Protein AF-A0A017SJS2-F1 (afdb_monomer)

Organism: Aspergillus ruber (strain CBS 135680) (NCBI:txid1388766)

Radius of gyration: 22.04 Å; Cα contacts (8 Å, |Δi|>4): 57; chains: 1; bounding box: 74×30×48 Å

Mean predicted aligned error: 11.49 Å

Sequence (110 aa):
MLTLVINPVYPEFEDRPLPLRLYDELDRKENLWLNPRLKALVKGDLTHSQAAIKFDTMLTEDTNRKYDKLIKRADPRNLTPEEGQGANMYIIMPHPRIHIGPIFSSFARL

Foldseek 3Di:
DDPPPPDPPDPPPPPDPDPQPLDDPPDDPVLVVVSVLVVCPVVVVADPVRSVVVLVVVLVVVLVVLVVVLVPDPHSVDDDPVCVVPHDNCVRHSDSVVCVVSNVVSVVSD

Solvent-accessible surface area (backbone atoms only — not comparable to full-atom values): 7006 Å² total; per-residue (Å²): 138,84,82,79,79,77,75,80,82,69,77,81,73,69,94,63,78,77,82,73,56,66,75,56,97,82,61,49,82,90,52,58,76,50,40,64,53,54,53,29,42,77,70,60,80,34,51,73,70,58,49,50,52,54,51,53,51,50,46,49,50,54,27,50,56,26,40,63,57,41,73,71,41,97,56,71,91,56,76,53,81,80,40,64,77,81,54,56,70,75,76,55,46,59,49,66,70,73,50,51,59,57,53,55,56,56,59,74,38,104

Structure (mmCIF, N/CA/C/O backbone):
data_AF-A0A017SJS2-F1
#
_entry.id   AF-A0A017SJS2-F1
#
loop_
_atom_site.group_PDB
_atom_site.id
_atom_site.type_symbol
_atom_site.label_atom_id
_atom_site.label_alt_id
_atom_site.label_comp_id
_atom_site.label_asym_id
_atom_site.label_entity_id
_atom_site.label_seq_id
_atom_site.pdbx_PDB_ins_code
_atom_site.Cartn_x
_atom_site.Cartn_y
_atom_site.Cartn_z
_atom_site.occupancy
_atom_site.B_iso_or_equiv
_atom_site.auth_seq_id
_atom_site.auth_comp_id
_atom_site.auth_asym_id
_atom_site.auth_atom_id
_atom_site.pdbx_PDB_model_num
ATOM 1 N N . MET A 1 1 ? -56.484 -17.493 20.427 1.00 38.22 1 MET A N 1
ATOM 2 C CA . MET A 1 1 ? -55.172 -18.094 20.743 1.00 38.22 1 MET A CA 1
ATOM 3 C C . MET A 1 1 ? -54.100 -17.107 20.311 1.00 38.22 1 MET A C 1
ATOM 5 O O . MET A 1 1 ? -54.082 -16.756 19.141 1.00 38.22 1 MET A O 1
ATOM 9 N N . LEU A 1 2 ? -53.291 -16.600 21.242 1.00 40.41 2 LEU A N 1
ATOM 10 C CA . LEU A 1 2 ? -52.164 -15.704 20.963 1.00 40.41 2 LEU A CA 1
ATOM 11 C C . LEU A 1 2 ? -50.894 -16.554 20.961 1.00 40.41 2 LEU A C 1
ATOM 13 O O . LEU A 1 2 ? -50.495 -17.075 21.999 1.00 40.41 2 LEU A O 1
ATOM 17 N N . THR A 1 3 ? -50.298 -16.745 19.789 1.00 45.72 3 THR A N 1
ATOM 18 C CA . THR A 1 3 ? -48.977 -17.359 19.647 1.00 45.72 3 THR A CA 1
ATOM 19 C C . THR A 1 3 ? -47.940 -16.438 20.281 1.00 45.72 3 THR A C 1
ATOM 21 O O . THR A 1 3 ? -47.658 -15.362 19.758 1.00 45.72 3 THR A O 1
ATOM 24 N N . LEU A 1 4 ? -47.399 -16.857 21.427 1.00 46.62 4 LEU A N 1
ATOM 25 C CA . LEU A 1 4 ? -46.208 -16.276 22.039 1.00 46.62 4 LEU A CA 1
ATOM 26 C C . LEU A 1 4 ? -45.053 -16.384 21.038 1.00 46.62 4 LEU A C 1
ATOM 28 O O . LEU A 1 4 ? -44.532 -17.470 20.791 1.00 46.62 4 LEU A O 1
ATOM 32 N N . VAL A 1 5 ? -44.680 -15.254 20.441 1.00 52.97 5 VAL A N 1
ATOM 33 C CA . VAL A 1 5 ? -43.433 -15.118 19.689 1.00 52.97 5 VAL A CA 1
ATOM 34 C C . VAL A 1 5 ? -42.307 -15.197 20.714 1.00 52.97 5 VAL A C 1
ATOM 36 O O . VAL A 1 5 ? -42.034 -14.238 21.432 1.00 52.97 5 VAL A O 1
ATOM 39 N N . ILE A 1 6 ? -41.707 -16.378 20.841 1.00 54.78 6 ILE A N 1
ATOM 40 C CA . ILE A 1 6 ? -40.501 -16.580 21.640 1.00 54.78 6 ILE A CA 1
ATOM 41 C C . ILE A 1 6 ? -39.383 -15.854 20.895 1.00 54.78 6 ILE A C 1
ATOM 43 O O . ILE A 1 6 ? -38.907 -16.329 19.865 1.00 54.78 6 ILE A O 1
ATOM 47 N N . ASN A 1 7 ? -39.007 -14.672 21.382 1.00 46.28 7 ASN A N 1
ATOM 48 C CA . ASN A 1 7 ? -37.806 -13.991 20.915 1.0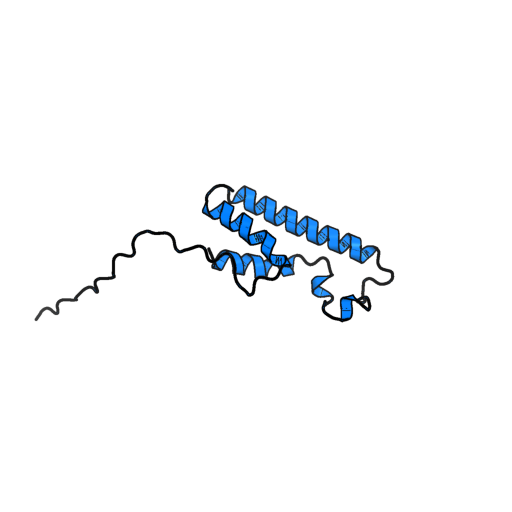0 46.28 7 ASN A CA 1
ATOM 49 C C . ASN A 1 7 ? -36.615 -14.921 21.195 1.00 46.28 7 ASN A C 1
ATOM 51 O O . ASN A 1 7 ? -36.434 -15.304 22.356 1.00 46.28 7 ASN A O 1
ATOM 55 N N . PRO A 1 8 ? -35.828 -15.327 20.184 1.00 57.59 8 PRO A N 1
ATOM 56 C CA . PRO A 1 8 ? -34.644 -16.128 20.433 1.00 57.59 8 PRO A CA 1
ATOM 57 C C . PRO A 1 8 ? -33.707 -15.330 21.341 1.00 57.59 8 PRO A C 1
ATOM 59 O O . PRO A 1 8 ? -33.340 -14.195 21.035 1.00 57.59 8 PRO A O 1
ATOM 62 N N . VAL A 1 9 ? -33.364 -15.919 22.485 1.00 50.84 9 VAL A N 1
ATOM 63 C CA . VAL A 1 9 ? -32.341 -15.388 23.384 1.00 50.84 9 VAL A CA 1
ATOM 64 C C . VAL A 1 9 ? -31.015 -15.555 22.658 1.00 50.84 9 VAL A C 1
ATOM 66 O O . VAL A 1 9 ? -30.448 -16.647 22.616 1.00 50.84 9 VAL A O 1
ATOM 69 N N . TYR A 1 10 ? -30.561 -14.487 22.012 1.00 50.66 10 TYR A N 1
ATOM 70 C CA . TYR A 1 10 ? -29.199 -14.427 21.511 1.00 50.66 10 TYR A CA 1
ATOM 71 C C . TYR A 1 10 ? -28.271 -14.454 22.729 1.00 50.66 10 TYR A C 1
ATOM 73 O O . TYR A 1 10 ? -28.525 -13.701 23.674 1.00 50.66 10 TYR A O 1
ATOM 81 N N . PRO A 1 11 ? -27.242 -15.322 22.758 1.00 59.94 11 PRO A N 1
ATOM 82 C CA . PRO A 1 11 ? -26.235 -15.239 23.802 1.00 59.94 11 PRO A CA 1
ATOM 83 C C . PRO A 1 11 ? -25.696 -13.812 23.799 1.00 59.94 11 PRO A C 1
ATOM 85 O O . PRO A 1 11 ? -25.419 -13.267 22.730 1.00 59.94 11 PRO A O 1
ATOM 88 N N . GLU A 1 12 ? -25.622 -13.205 24.981 1.00 54.66 12 GLU A N 1
ATOM 89 C CA . GLU A 1 12 ? -24.982 -11.913 25.177 1.00 54.66 12 GLU A CA 1
ATOM 90 C C . GLU A 1 12 ? -23.580 -12.025 24.580 1.00 54.66 12 GLU A C 1
ATOM 92 O O . GLU A 1 12 ? -22.697 -12.680 25.137 1.00 54.66 12 GLU A O 1
ATOM 97 N N . PHE A 1 13 ? -23.394 -11.472 23.381 1.00 54.22 13 PHE A N 1
ATOM 98 C CA . PHE A 1 13 ? -22.061 -11.235 22.876 1.00 54.22 13 PHE A CA 1
ATOM 99 C C . PHE A 1 13 ? -21.479 -10.258 23.880 1.00 54.22 13 PHE A C 1
ATOM 101 O O . PHE A 1 13 ? -21.901 -9.105 23.936 1.00 54.22 13 PHE A O 1
ATOM 108 N N . GLU A 1 14 ? -20.586 -10.735 24.745 1.00 56.78 14 GLU A N 1
ATOM 109 C CA . GLU A 1 14 ? -19.758 -9.822 25.509 1.00 56.78 14 GLU A CA 1
ATOM 110 C C . GLU A 1 14 ? -19.198 -8.816 24.502 1.00 56.78 14 GLU A C 1
ATOM 112 O O . GLU A 1 14 ? -18.694 -9.234 23.455 1.00 56.78 14 GLU A O 1
ATOM 117 N N . ASP A 1 15 ? -19.318 -7.522 24.806 1.00 61.25 15 ASP A N 1
ATOM 118 C CA . ASP A 1 15 ? -18.856 -6.378 24.001 1.00 61.25 15 ASP A CA 1
ATOM 119 C C . ASP A 1 15 ? -17.313 -6.340 23.908 1.00 61.25 15 ASP A C 1
ATOM 121 O O . ASP A 1 15 ? -16.640 -5.321 24.069 1.00 61.25 15 ASP A O 1
ATOM 125 N N . ARG A 1 16 ? -16.696 -7.503 23.711 1.00 55.97 16 ARG A N 1
ATOM 126 C CA . ARG A 1 16 ? -15.282 -7.662 23.458 1.00 55.97 16 ARG A CA 1
ATOM 127 C C . ARG A 1 16 ? -15.089 -7.429 21.962 1.00 55.97 16 ARG A C 1
ATOM 129 O O . ARG A 1 16 ? -15.714 -8.125 21.158 1.00 55.97 16 ARG A O 1
ATOM 136 N N . PRO A 1 17 ? -14.217 -6.492 21.566 1.00 62.88 17 PRO A N 1
ATOM 137 C CA . PRO A 1 17 ? -13.905 -6.301 20.160 1.00 62.88 17 PRO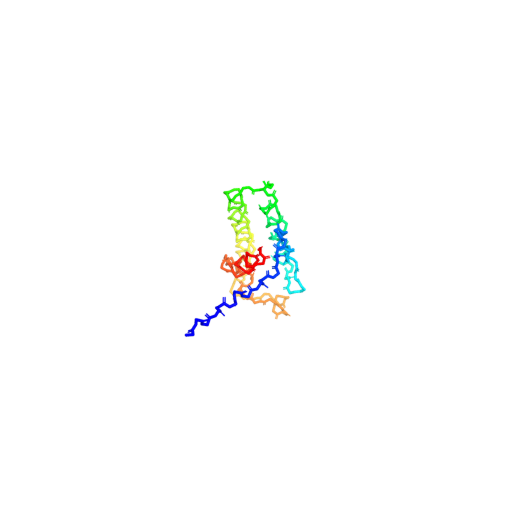 A CA 1
ATOM 138 C C . PRO A 1 17 ? -13.397 -7.617 19.564 1.00 62.88 17 PRO A C 1
ATOM 140 O O . PRO A 1 17 ? -12.628 -8.344 20.205 1.00 62.88 17 PRO A O 1
ATOM 143 N N . LEU A 1 18 ? -13.838 -7.925 18.340 1.00 63.62 18 LEU A N 1
ATOM 144 C CA . LEU A 1 18 ? -13.367 -9.101 17.615 1.00 63.62 18 LEU A CA 1
ATOM 145 C C . LEU A 1 18 ? -11.830 -9.090 17.562 1.00 63.62 18 LEU A C 1
ATOM 147 O O . LEU A 1 18 ? -11.218 -8.036 17.363 1.00 63.62 18 LEU A O 1
ATOM 151 N N . PRO A 1 19 ? -11.175 -10.247 17.755 1.00 70.00 19 PRO A N 1
ATOM 152 C CA . PRO A 1 19 ? -9.726 -10.310 17.710 1.00 70.00 19 PRO A CA 1
ATOM 153 C C . PRO A 1 19 ? -9.239 -9.931 16.310 1.00 70.00 19 PRO A C 1
ATOM 155 O O . PRO A 1 19 ? -9.595 -10.576 15.325 1.00 70.00 19 PRO A O 1
ATOM 158 N N . LEU A 1 20 ? -8.397 -8.900 16.242 1.00 71.00 20 LEU A N 1
ATOM 159 C CA . LEU A 1 20 ? -7.805 -8.400 15.004 1.00 71.00 20 LEU A CA 1
ATOM 160 C C . LEU A 1 20 ? -7.006 -9.497 14.288 1.00 71.00 20 LEU A C 1
ATOM 162 O O . LEU A 1 20 ? -5.909 -9.865 14.719 1.00 71.00 20 LEU A O 1
ATOM 166 N N . ARG A 1 21 ? -7.518 -9.981 13.154 1.00 73.88 21 ARG A N 1
ATOM 167 C CA . ARG A 1 21 ? -6.846 -10.977 12.302 1.00 73.88 21 ARG A CA 1
ATOM 168 C C . ARG A 1 21 ? -5.979 -10.291 11.251 1.00 73.88 21 ARG A C 1
ATOM 170 O O . ARG A 1 21 ? -6.152 -10.479 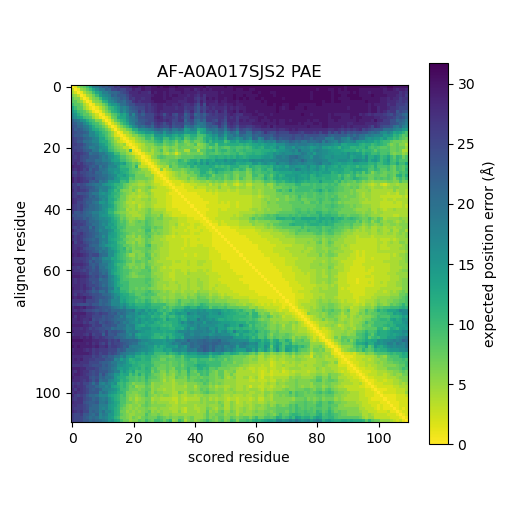10.053 1.00 73.88 21 ARG A O 1
ATOM 177 N N . LEU A 1 22 ? -5.053 -9.453 11.716 1.00 69.25 22 LEU A N 1
ATOM 178 C CA . LEU A 1 22 ? -4.222 -8.630 10.830 1.00 69.25 22 LEU A CA 1
ATOM 179 C C . LEU A 1 22 ? -3.181 -9.433 10.056 1.00 69.25 22 LEU A C 1
ATOM 181 O O . LEU A 1 22 ? -2.730 -8.948 9.031 1.00 69.25 22 LEU A O 1
ATOM 185 N N . TYR A 1 23 ? -2.795 -10.610 10.548 1.00 74.69 23 TYR A N 1
ATOM 186 C CA . TYR A 1 23 ? -1.801 -11.468 9.913 1.00 74.69 23 TYR A CA 1
ATOM 187 C C . TYR A 1 23 ? -2.462 -12.751 9.418 1.00 74.69 23 TYR A C 1
ATOM 189 O O . TYR A 1 23 ? -3.185 -13.402 10.173 1.00 74.69 23 TYR A O 1
ATOM 197 N N . ASP A 1 24 ? -2.192 -13.099 8.166 1.00 69.94 24 ASP A N 1
ATOM 198 C CA . ASP A 1 24 ? -2.675 -14.306 7.490 1.00 69.94 24 ASP A CA 1
ATOM 199 C C . ASP A 1 24 ? -1.480 -15.032 6.849 1.00 69.94 24 ASP A C 1
ATOM 201 O O . ASP A 1 24 ? -0.507 -14.395 6.446 1.00 69.94 24 ASP A O 1
ATOM 205 N N . GLU A 1 25 ? -1.537 -16.358 6.729 1.00 62.81 25 GLU A N 1
ATOM 206 C CA . GLU A 1 25 ? -0.519 -17.161 6.033 1.00 62.81 25 GLU A CA 1
ATOM 207 C C . GLU A 1 25 ? -0.380 -16.759 4.555 1.00 62.81 25 GLU A C 1
ATOM 209 O O . GLU A 1 25 ? 0.669 -16.950 3.940 1.00 62.81 25 GLU A O 1
ATOM 214 N N . LEU A 1 26 ? -1.425 -16.144 3.993 1.00 61.56 26 LEU A N 1
ATOM 215 C CA . LEU A 1 26 ? -1.436 -15.603 2.635 1.00 61.56 26 LEU A CA 1
ATOM 216 C C . LEU A 1 26 ? -0.860 -14.180 2.523 1.00 61.56 26 LEU A C 1
ATOM 218 O O . LEU A 1 26 ? -0.811 -13.626 1.416 1.00 61.56 26 LEU A O 1
ATOM 222 N N . ASP A 1 27 ? -0.417 -13.568 3.626 1.00 66.56 27 ASP A N 1
ATOM 223 C CA . ASP A 1 27 ? 0.206 -12.248 3.589 1.00 66.56 27 ASP A CA 1
ATOM 224 C C . ASP A 1 27 ? 1.555 -12.304 2.875 1.00 66.56 27 ASP A C 1
ATOM 226 O O . ASP A 1 27 ? 2.580 -12.748 3.395 1.00 66.56 27 ASP A O 1
ATOM 230 N N . ARG A 1 28 ? 1.572 -11.776 1.651 1.00 68.69 28 ARG A N 1
ATOM 231 C CA . ARG A 1 28 ? 2.814 -11.581 0.908 1.00 68.69 28 ARG A CA 1
ATOM 232 C C . ARG A 1 28 ? 3.697 -10.585 1.651 1.00 68.69 28 ARG A C 1
ATOM 234 O O . ARG A 1 28 ? 3.213 -9.589 2.187 1.00 68.69 28 ARG A O 1
ATOM 241 N N . LYS A 1 29 ? 5.015 -10.801 1.605 1.00 70.19 29 LYS A N 1
ATOM 242 C CA . LYS A 1 29 ? 6.026 -9.918 2.220 1.00 70.19 29 LYS A CA 1
ATOM 243 C C . LYS A 1 29 ? 5.823 -8.440 1.861 1.00 70.19 29 LYS A C 1
ATOM 245 O O . LYS A 1 29 ? 6.039 -7.559 2.687 1.00 70.19 29 LYS A O 1
ATOM 250 N N . GLU A 1 30 ? 5.369 -8.189 0.640 1.00 65.25 30 GLU A N 1
ATOM 251 C CA . GLU A 1 30 ? 5.055 -6.868 0.087 1.00 65.25 30 GLU A CA 1
ATOM 252 C C . GLU A 1 30 ? 3.860 -6.171 0.745 1.00 65.25 30 GLU A C 1
ATOM 254 O O . GLU A 1 30 ? 3.724 -4.968 0.571 1.00 65.25 30 GLU A O 1
ATOM 259 N N . ASN A 1 31 ? 3.026 -6.886 1.504 1.00 68.06 31 ASN A N 1
ATOM 260 C CA . ASN A 1 31 ? 1.827 -6.371 2.173 1.00 68.06 31 ASN A CA 1
ATOM 261 C C . ASN A 1 31 ? 2.012 -6.237 3.693 1.00 68.06 31 ASN A C 1
ATOM 263 O O . ASN A 1 31 ? 1.253 -5.529 4.350 1.00 68.06 31 ASN A O 1
ATOM 267 N N . LEU A 1 32 ? 3.062 -6.841 4.265 1.00 78.31 32 LEU A N 1
ATOM 268 C CA . LEU A 1 32 ? 3.318 -6.839 5.714 1.00 78.31 32 LEU A CA 1
ATOM 269 C C . LEU A 1 32 ? 3.528 -5.441 6.313 1.00 78.31 32 LEU A C 1
ATOM 271 O O . LEU A 1 32 ? 3.395 -5.254 7.520 1.00 78.31 32 LEU A O 1
ATOM 275 N N . TRP A 1 33 ? 3.853 -4.443 5.493 1.00 79.44 33 TRP A N 1
ATOM 276 C CA . TRP A 1 33 ? 3.988 -3.057 5.942 1.00 79.44 33 TRP A CA 1
ATOM 277 C C . TRP A 1 33 ? 2.646 -2.443 6.379 1.00 79.44 33 TRP A C 1
ATOM 279 O O . TRP A 1 33 ? 2.637 -1.470 7.138 1.00 79.44 33 TRP A O 1
ATOM 289 N N . LEU A 1 34 ? 1.518 -2.987 5.921 1.00 80.81 34 LEU A N 1
ATOM 290 C CA . LEU A 1 34 ? 0.183 -2.471 6.203 1.00 80.81 34 LEU A CA 1
ATOM 291 C C . LEU A 1 34 ? -0.280 -2.845 7.621 1.00 80.81 34 LEU A C 1
ATOM 293 O O . LEU A 1 34 ? -0.771 -1.991 8.362 1.00 80.81 34 LEU A O 1
ATOM 297 N N . ASN A 1 35 ? -0.022 -4.084 8.044 1.00 81.44 35 ASN A N 1
ATOM 298 C CA . ASN A 1 35 ? -0.530 -4.661 9.295 1.00 81.44 35 ASN A CA 1
ATOM 299 C C . ASN A 1 35 ? -0.169 -3.842 10.558 1.00 81.44 35 ASN A C 1
ATOM 301 O O . ASN A 1 35 ? -1.065 -3.566 11.359 1.00 81.44 35 ASN A O 1
ATOM 305 N N . PRO A 1 36 ? 1.079 -3.359 10.755 1.00 83.56 36 PRO A N 1
ATOM 306 C CA . PRO A 1 36 ? 1.415 -2.525 11.913 1.00 83.56 36 PRO A CA 1
ATOM 307 C C . PRO A 1 36 ? 0.652 -1.194 11.952 1.00 83.56 36 PRO A C 1
ATOM 309 O O . PRO A 1 36 ? 0.331 -0.699 13.030 1.00 83.56 36 PRO A O 1
ATOM 312 N N . ARG A 1 37 ? 0.347 -0.609 10.786 1.00 84.19 37 ARG A N 1
ATOM 313 C CA . ARG A 1 37 ? -0.371 0.672 10.675 1.00 84.19 37 ARG A CA 1
ATOM 314 C C . ARG A 1 37 ? -1.860 0.495 10.952 1.00 84.19 37 ARG A C 1
ATOM 316 O O . ARG A 1 37 ? -2.440 1.316 11.652 1.00 84.19 37 ARG A O 1
ATOM 323 N N . LEU A 1 38 ? -2.447 -0.600 10.471 1.00 83.38 38 LEU A N 1
ATOM 324 C CA . LEU A 1 38 ? -3.820 -0.985 10.803 1.00 83.38 38 LEU A CA 1
ATOM 325 C C . LEU A 1 38 ? -3.978 -1.256 12.302 1.00 83.38 38 LEU A C 1
ATOM 327 O O . LEU A 1 38 ? -4.919 -0.774 12.924 1.00 83.38 38 LEU A O 1
ATOM 331 N N . LYS A 1 39 ? -3.001 -1.930 12.918 1.00 84.81 39 LYS A N 1
ATOM 332 C CA . LYS A 1 39 ? -2.964 -2.114 14.374 1.00 84.81 39 LYS A CA 1
ATOM 333 C C . LYS A 1 39 ? -2.935 -0.779 15.124 1.00 84.81 39 LYS A C 1
ATOM 335 O O . LYS A 1 39 ? -3.634 -0.635 16.121 1.00 84.81 39 LYS A O 1
ATOM 340 N N . ALA A 1 40 ? -2.136 0.180 14.654 1.00 85.69 40 ALA A N 1
ATOM 341 C CA . ALA A 1 40 ? -2.051 1.515 15.247 1.00 85.69 40 ALA A CA 1
ATOM 342 C C . ALA A 1 40 ? -3.353 2.320 15.079 1.00 85.69 40 ALA A C 1
ATOM 344 O O . ALA A 1 40 ? -3.754 3.014 16.007 1.00 85.69 40 ALA A O 1
ATOM 345 N N . LEU A 1 41 ? -4.038 2.187 13.934 1.00 84.25 41 LEU A N 1
ATOM 346 C CA . LEU A 1 41 ? -5.363 2.778 13.705 1.00 84.25 41 LEU A CA 1
ATOM 347 C C . LEU A 1 41 ? -6.394 2.255 14.710 1.00 84.25 41 LEU A C 1
ATOM 349 O O . LEU A 1 41 ? -7.065 3.051 15.357 1.00 84.25 41 LEU A O 1
ATOM 353 N N . VAL A 1 42 ? -6.485 0.932 14.889 1.00 83.38 42 VAL A N 1
ATOM 354 C CA . VAL A 1 42 ? -7.459 0.331 15.821 1.00 83.38 42 VAL A CA 1
ATOM 355 C C . VAL A 1 42 ? -7.183 0.731 17.267 1.00 83.38 42 VAL A C 1
ATOM 357 O O . VAL A 1 42 ? -8.108 0.945 18.043 1.00 83.38 42 VAL A O 1
ATOM 360 N N . LYS A 1 43 ? -5.907 0.852 17.639 1.00 84.94 43 LYS A N 1
ATOM 361 C CA . LYS A 1 43 ? -5.506 1.290 18.981 1.00 84.94 43 LYS A CA 1
ATOM 362 C C . LYS A 1 43 ? -5.705 2.785 19.235 1.00 84.94 43 LYS A C 1
ATOM 364 O O . LYS A 1 43 ? -5.623 3.203 20.384 1.00 84.94 43 LYS A O 1
ATOM 369 N N . GLY A 1 44 ? -5.927 3.584 18.190 1.00 82.69 44 GLY A N 1
ATOM 370 C CA . GLY A 1 44 ? -5.970 5.044 18.284 1.00 82.69 44 GLY A CA 1
ATOM 371 C C . GLY A 1 44 ? -4.594 5.719 18.350 1.00 82.69 44 GLY A C 1
ATOM 372 O O . GLY A 1 44 ? -4.527 6.937 18.481 1.00 82.69 44 GLY A O 1
ATOM 373 N N . ASP A 1 45 ? -3.500 4.964 18.199 1.00 88.56 45 ASP A N 1
ATOM 374 C CA . ASP A 1 45 ? -2.127 5.494 18.129 1.00 88.56 45 ASP A CA 1
ATOM 375 C C . ASP A 1 45 ? -1.887 6.298 16.834 1.00 88.56 45 ASP A C 1
ATOM 377 O O . ASP A 1 45 ? -0.926 7.062 16.714 1.00 88.56 45 ASP A O 1
ATOM 381 N N . LEU A 1 46 ? -2.742 6.087 15.829 1.00 88.50 46 LEU A N 1
ATOM 382 C CA . LEU A 1 46 ? -2.707 6.752 14.535 1.00 88.50 46 LEU A CA 1
ATOM 383 C C . LEU A 1 46 ? -4.107 7.259 14.188 1.00 88.50 46 LEU A C 1
ATOM 385 O O . LEU A 1 46 ? -5.067 6.495 14.238 1.00 88.50 46 LEU A O 1
ATOM 389 N N . THR A 1 47 ? -4.235 8.526 13.791 1.00 88.62 47 THR A N 1
ATOM 390 C CA . THR A 1 47 ? -5.522 9.038 13.294 1.00 88.62 47 THR A CA 1
ATOM 391 C C . THR A 1 47 ? -5.765 8.608 11.848 1.00 88.62 47 THR A C 1
ATOM 393 O O . THR A 1 47 ? -4.821 8.365 11.092 1.00 88.62 47 THR A O 1
ATOM 396 N N . HIS A 1 48 ? -7.032 8.582 11.423 1.00 84.38 48 HIS A N 1
ATOM 397 C CA . HIS A 1 48 ? -7.409 8.282 10.036 1.00 84.38 48 HIS A CA 1
ATOM 398 C C . HIS A 1 48 ? -6.664 9.166 9.023 1.00 84.38 48 HIS A C 1
ATOM 400 O O . HIS A 1 48 ? -6.100 8.656 8.057 1.00 84.38 48 HIS A O 1
ATOM 406 N N . SER A 1 49 ? -6.578 10.476 9.278 1.00 88.94 49 SER A N 1
ATOM 407 C CA . SER A 1 49 ? -5.874 11.417 8.397 1.00 88.94 49 SER A CA 1
ATOM 408 C C . SER A 1 49 ? -4.371 11.138 8.330 1.00 88.94 49 SER A C 1
ATOM 410 O O . SER A 1 49 ? -3.785 11.147 7.250 1.00 88.94 49 SER A O 1
ATOM 412 N N . GLN A 1 50 ? -3.734 10.838 9.467 1.00 87.75 50 GLN A N 1
ATOM 413 C CA . GLN A 1 50 ? -2.311 10.486 9.494 1.00 87.75 50 GLN A CA 1
ATOM 414 C C . GLN A 1 50 ? -2.037 9.159 8.783 1.00 87.75 50 GLN A C 1
ATOM 416 O O . GLN A 1 50 ? -1.011 9.019 8.117 1.00 87.75 50 GLN A O 1
ATOM 421 N N . ALA A 1 51 ? -2.936 8.184 8.912 1.00 85.50 51 ALA A N 1
ATOM 422 C CA . ALA A 1 51 ? -2.828 6.926 8.193 1.00 85.50 51 ALA A CA 1
ATOM 423 C C . ALA A 1 51 ? -2.955 7.132 6.683 1.00 85.50 51 ALA A C 1
ATOM 425 O O . ALA A 1 51 ? -2.111 6.629 5.949 1.00 85.50 51 ALA A O 1
ATOM 426 N N . ALA A 1 52 ? -3.928 7.931 6.232 1.00 86.69 52 ALA A N 1
ATOM 427 C CA . ALA A 1 52 ? -4.106 8.263 4.820 1.00 86.69 52 ALA A CA 1
ATOM 428 C C . ALA A 1 52 ? -2.841 8.890 4.211 1.00 86.69 52 ALA A C 1
ATOM 430 O O . ALA A 1 52 ? -2.353 8.404 3.194 1.00 86.69 52 ALA A O 1
ATOM 431 N N . ILE A 1 53 ? -2.244 9.883 4.884 1.00 89.94 53 ILE A N 1
ATOM 432 C CA . ILE A 1 53 ? -0.984 10.509 4.443 1.00 89.94 53 ILE A CA 1
ATOM 433 C C . ILE A 1 53 ? 0.149 9.478 4.371 1.00 89.94 53 ILE A C 1
ATOM 435 O O . ILE A 1 53 ? 0.907 9.447 3.403 1.00 89.94 53 ILE A O 1
ATOM 439 N N . LYS A 1 54 ? 0.271 8.608 5.382 1.00 87.38 54 LYS A N 1
ATOM 440 C CA . LYS A 1 54 ? 1.305 7.562 5.405 1.00 87.38 54 LYS A CA 1
ATOM 441 C C . LYS A 1 54 ? 1.118 6.535 4.289 1.00 87.38 54 LYS A C 1
ATOM 443 O O . LYS A 1 54 ? 2.119 6.059 3.756 1.00 87.38 54 LYS A O 1
ATOM 448 N N . PHE A 1 55 ? -0.122 6.173 3.960 1.00 85.94 55 PHE A N 1
ATOM 449 C CA . PHE A 1 55 ? -0.419 5.284 2.838 1.00 85.94 55 PHE A CA 1
ATOM 450 C C . PHE A 1 55 ? -0.041 5.938 1.515 1.00 85.94 55 PHE A C 1
ATOM 452 O O . PHE A 1 55 ? 0.705 5.343 0.744 1.00 85.94 55 PHE A O 1
ATOM 459 N N . ASP A 1 56 ? -0.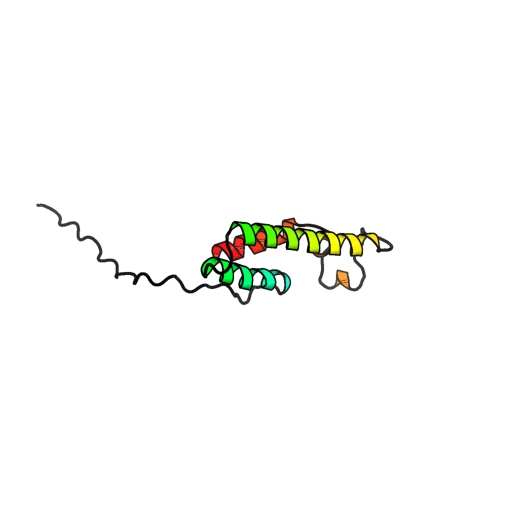469 7.178 1.296 1.00 89.31 56 ASP A N 1
ATOM 460 C CA . ASP A 1 56 ? -0.177 7.928 0.075 1.00 89.31 56 ASP A CA 1
ATOM 461 C C . ASP A 1 56 ? 1.331 8.134 -0.147 1.00 89.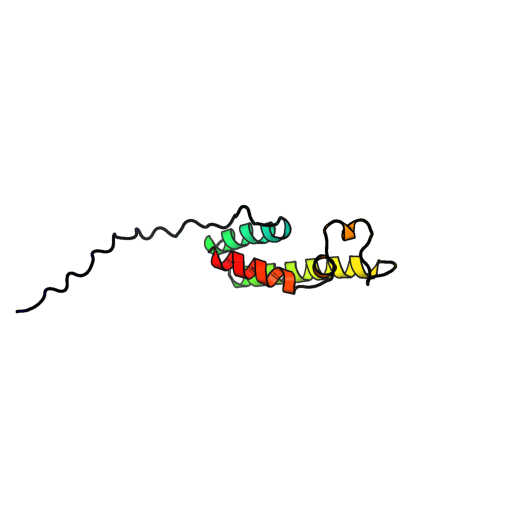31 56 ASP A C 1
ATOM 463 O O . ASP A 1 56 ? 1.864 7.854 -1.224 1.00 89.31 56 ASP A O 1
ATOM 467 N N . THR A 1 57 ? 2.050 8.509 0.916 1.00 90.50 57 THR A N 1
ATOM 468 C CA . THR A 1 57 ? 3.511 8.673 0.885 1.00 90.50 57 THR A CA 1
ATOM 469 C C . THR A 1 57 ? 4.196 7.371 0.477 1.00 90.50 57 THR A C 1
ATOM 471 O O . THR A 1 57 ? 5.047 7.366 -0.406 1.00 90.50 57 THR A O 1
ATOM 474 N N . MET A 1 58 ? 3.792 6.244 1.068 1.00 87.19 58 MET A N 1
ATOM 475 C CA . MET A 1 58 ? 4.400 4.944 0.786 1.00 87.19 58 MET A CA 1
ATOM 476 C C . MET A 1 58 ? 4.132 4.474 -0.650 1.00 87.19 58 MET A C 1
ATOM 478 O O . MET A 1 58 ? 5.046 3.988 -1.318 1.00 87.19 58 MET A O 1
ATOM 482 N N . LEU A 1 59 ? 2.904 4.659 -1.146 1.00 88.44 59 LEU A N 1
ATOM 483 C CA . LEU A 1 59 ? 2.553 4.356 -2.536 1.00 88.44 59 LEU A CA 1
ATOM 484 C C . LEU A 1 59 ? 3.389 5.187 -3.510 1.00 88.44 59 LEU A C 1
ATOM 486 O O . LEU A 1 59 ? 3.896 4.658 -4.504 1.00 88.44 59 LEU A O 1
ATOM 490 N N . THR A 1 60 ? 3.558 6.471 -3.205 1.00 90.50 60 THR A N 1
ATOM 491 C CA . THR A 1 60 ? 4.359 7.400 -4.003 1.00 90.50 60 THR A CA 1
ATOM 492 C C . THR A 1 60 ? 5.833 7.003 -3.999 1.00 90.50 60 THR A C 1
ATOM 494 O O . THR A 1 60 ? 6.441 6.896 -5.062 1.00 90.50 60 THR A O 1
ATOM 497 N N . GLU A 1 61 ? 6.407 6.702 -2.833 1.00 90.44 61 GLU A N 1
ATOM 498 C CA . GLU A 1 61 ? 7.796 6.254 -2.699 1.00 90.44 61 GLU A CA 1
ATOM 499 C C . GLU A 1 61 ? 8.062 4.935 -3.436 1.00 90.44 61 GLU A C 1
ATOM 501 O O . GLU A 1 61 ? 9.062 4.826 -4.149 1.00 90.44 61 GLU A O 1
ATOM 506 N N . ASP A 1 62 ? 7.178 3.935 -3.319 1.00 87.50 62 ASP A N 1
ATOM 507 C CA . ASP A 1 62 ? 7.323 2.670 -4.052 1.00 87.50 62 ASP A CA 1
ATOM 508 C C . ASP A 1 62 ? 7.255 2.891 -5.566 1.00 87.50 62 ASP A C 1
ATOM 510 O O . ASP A 1 62 ? 8.085 2.361 -6.311 1.00 87.50 62 ASP A O 1
ATOM 514 N N . THR A 1 63 ? 6.296 3.703 -6.013 1.00 89.12 63 THR A N 1
ATOM 515 C CA . THR A 1 63 ? 6.102 4.027 -7.429 1.00 89.12 63 THR A CA 1
ATOM 516 C C . THR A 1 63 ? 7.321 4.758 -7.988 1.00 89.12 63 THR A C 1
ATOM 518 O O . THR A 1 63 ? 7.863 4.337 -9.008 1.00 89.12 63 THR A O 1
ATOM 521 N N . ASN A 1 64 ? 7.822 5.779 -7.289 1.00 91.50 64 ASN A N 1
ATOM 522 C CA . ASN A 1 64 ? 9.018 6.522 -7.690 1.00 91.50 64 ASN A CA 1
ATOM 523 C C . ASN A 1 64 ? 10.257 5.623 -7.706 1.00 91.50 64 ASN A C 1
ATOM 525 O O . ASN A 1 64 ? 10.993 5.594 -8.688 1.00 91.50 64 ASN A O 1
ATOM 529 N N . ARG A 1 65 ? 10.445 4.790 -6.677 1.00 90.25 65 ARG A N 1
ATOM 530 C CA . ARG A 1 65 ? 11.550 3.824 -6.624 1.00 90.25 65 ARG A CA 1
ATOM 531 C C . ARG A 1 65 ? 11.520 2.852 -7.803 1.00 90.25 65 ARG A C 1
ATOM 533 O O . ARG A 1 65 ? 12.573 2.501 -8.335 1.00 90.25 65 ARG A O 1
ATOM 540 N N . LYS A 1 66 ? 10.337 2.366 -8.189 1.00 88.50 66 LYS A N 1
ATOM 541 C CA . LYS A 1 66 ? 10.168 1.487 -9.357 1.00 88.50 66 LYS A CA 1
ATOM 542 C C . LYS A 1 66 ? 10.440 2.230 -10.657 1.00 88.50 66 LYS A C 1
ATOM 544 O O . LYS A 1 66 ? 11.155 1.702 -11.502 1.00 88.50 66 LYS A O 1
ATOM 549 N N . TYR A 1 67 ? 9.946 3.457 -10.784 1.00 90.12 67 TYR A N 1
ATOM 550 C CA . TYR A 1 67 ? 10.220 4.324 -11.925 1.00 90.12 67 TYR A CA 1
ATOM 551 C C . TYR A 1 67 ? 11.726 4.562 -12.115 1.00 90.12 67 TYR A C 1
ATOM 553 O O . TYR A 1 67 ? 12.259 4.290 -13.190 1.00 90.12 67 TYR A O 1
ATOM 561 N N . ASP A 1 68 ? 12.433 4.947 -11.051 1.00 91.56 68 ASP A N 1
ATOM 562 C CA . ASP A 1 68 ? 13.877 5.203 -11.077 1.00 91.56 68 ASP A CA 1
ATOM 563 C C . ASP A 1 68 ? 14.692 3.966 -11.459 1.00 91.56 68 ASP A C 1
ATOM 565 O O . ASP A 1 68 ? 15.743 4.071 -12.093 1.00 91.56 68 ASP A O 1
ATOM 569 N N . LYS A 1 69 ? 14.231 2.774 -11.066 1.00 87.50 69 LYS A N 1
ATOM 570 C CA . LYS A 1 69 ? 14.851 1.507 -11.472 1.00 87.50 69 LYS A CA 1
ATOM 571 C C . LYS A 1 69 ? 14.547 1.164 -12.925 1.00 87.50 69 LYS A C 1
ATOM 573 O O . LYS A 1 69 ? 15.418 0.633 -13.606 1.00 87.50 69 LYS A O 1
ATOM 578 N N . LEU A 1 70 ? 13.329 1.436 -13.386 1.00 87.44 70 LEU A N 1
ATOM 579 C CA . LEU A 1 70 ? 12.878 1.113 -14.735 1.00 87.44 70 LEU A CA 1
ATOM 580 C C . LEU A 1 70 ? 13.577 1.989 -15.782 1.00 87.44 70 LEU A C 1
ATOM 582 O O . LEU A 1 70 ? 14.048 1.466 -16.786 1.00 87.44 70 LEU A O 1
ATOM 586 N N . ILE A 1 71 ? 13.711 3.295 -15.529 1.00 88.31 71 ILE A N 1
ATOM 587 C CA . ILE A 1 71 ? 14.320 4.242 -16.479 1.00 88.31 71 ILE A CA 1
ATOM 588 C C . ILE A 1 71 ? 15.831 4.029 -16.661 1.00 88.31 71 ILE A C 1
ATOM 590 O O . ILE A 1 71 ? 16.398 4.423 -17.673 1.00 88.31 71 ILE A O 1
ATOM 594 N N . LYS A 1 72 ? 16.487 3.380 -15.692 1.00 88.19 72 LYS A N 1
ATOM 595 C CA . LYS A 1 72 ? 17.913 3.023 -15.757 1.00 88.19 72 LYS A CA 1
ATOM 596 C C . LYS A 1 72 ? 18.183 1.750 -16.566 1.00 88.19 72 LYS A C 1
ATOM 598 O O . LYS A 1 72 ? 19.343 1.376 -16.724 1.00 88.19 72 LYS A O 1
ATOM 603 N N . ARG A 1 73 ? 17.146 1.052 -17.039 1.00 83.44 73 ARG A N 1
ATOM 604 C CA . ARG A 1 73 ? 17.307 -0.179 -17.824 1.00 83.44 73 ARG A CA 1
ATOM 605 C C . ARG A 1 73 ? 17.731 0.133 -19.251 1.00 83.44 73 ARG A C 1
ATOM 607 O O . ARG A 1 73 ? 17.292 1.121 -19.829 1.00 83.44 73 ARG A O 1
ATOM 614 N N . ALA A 1 74 ? 18.515 -0.775 -19.829 1.00 82.50 74 ALA A N 1
ATOM 615 C CA . ALA A 1 74 ? 18.842 -0.738 -21.252 1.00 82.50 74 ALA A CA 1
ATOM 616 C C . ALA A 1 74 ? 17.580 -0.877 -22.123 1.00 82.50 74 ALA A C 1
ATOM 618 O O . ALA A 1 74 ? 17.426 -0.151 -23.100 1.00 82.50 74 ALA A O 1
ATOM 619 N N . ASP A 1 75 ? 16.656 -1.758 -21.725 1.00 83.88 75 ASP A N 1
ATOM 620 C CA . ASP A 1 75 ? 15.318 -1.851 -22.305 1.00 83.88 75 ASP A CA 1
ATOM 621 C C . ASP A 1 75 ? 14.256 -1.935 -21.191 1.00 83.88 75 ASP A C 1
ATOM 623 O O . ASP A 1 75 ? 14.178 -2.941 -20.483 1.00 83.88 75 ASP A O 1
ATOM 627 N N . PRO A 1 76 ? 13.432 -0.891 -20.999 1.00 79.94 76 PRO A N 1
ATOM 628 C CA . PRO A 1 76 ? 12.399 -0.866 -19.968 1.00 79.94 76 PRO A CA 1
ATOM 629 C C . PRO A 1 76 ? 11.164 -1.713 -20.310 1.00 79.94 76 PRO A C 1
ATOM 631 O O . PRO A 1 76 ? 10.297 -1.877 -19.455 1.00 79.94 76 PRO A O 1
ATOM 634 N N . ARG A 1 77 ? 11.040 -2.225 -21.542 1.00 77.62 77 ARG A N 1
ATOM 635 C CA . ARG A 1 77 ? 9.873 -3.009 -21.986 1.00 77.62 77 ARG A CA 1
ATOM 636 C C . ARG A 1 77 ? 10.039 -4.508 -21.799 1.00 77.62 77 ARG A C 1
ATOM 638 O O . ARG A 1 77 ? 9.066 -5.235 -21.977 1.00 77.62 77 ARG A O 1
ATOM 645 N N . ASN A 1 78 ? 11.236 -4.962 -21.443 1.00 80.56 78 ASN A N 1
ATOM 646 C CA . ASN A 1 78 ? 11.552 -6.372 -21.289 1.00 80.56 78 ASN A CA 1
ATOM 647 C C . ASN A 1 78 ? 11.981 -6.690 -19.854 1.00 80.56 78 ASN A C 1
ATOM 649 O O . ASN A 1 78 ? 12.621 -5.888 -19.170 1.00 80.56 78 ASN A O 1
ATOM 653 N N . LEU A 1 79 ? 11.575 -7.872 -19.389 1.00 78.69 79 LEU A N 1
ATOM 654 C CA . LEU A 1 79 ? 12.045 -8.421 -18.121 1.00 78.69 79 LEU A CA 1
ATOM 655 C C . LEU A 1 79 ? 13.521 -8.782 -18.254 1.00 78.69 79 LEU A C 1
ATOM 657 O O . LEU A 1 79 ? 13.939 -9.284 -19.302 1.00 78.69 79 LEU A O 1
ATOM 661 N N . THR A 1 80 ? 14.302 -8.571 -17.195 1.00 77.00 80 THR A N 1
ATOM 662 C CA . THR A 1 80 ? 15.639 -9.169 -17.161 1.00 77.00 80 THR A CA 1
ATOM 663 C C . THR A 1 80 ? 15.519 -10.690 -16.989 1.00 77.00 80 THR A C 1
ATOM 665 O O . THR A 1 80 ? 14.492 -11.182 -16.503 1.00 77.00 80 THR A O 1
ATOM 668 N N . PRO A 1 81 ? 16.544 -11.471 -17.373 1.00 77.38 81 PRO A N 1
ATOM 669 C CA . PRO A 1 81 ? 16.523 -12.923 -17.211 1.00 77.38 81 PRO A CA 1
ATOM 670 C C . PRO A 1 81 ? 16.267 -13.375 -15.765 1.00 77.38 81 PRO A C 1
ATOM 672 O O . PRO A 1 81 ? 15.599 -14.387 -15.560 1.00 77.38 81 PRO A O 1
ATOM 675 N N . GLU A 1 82 ? 16.736 -12.617 -14.764 1.00 74.88 82 GLU A N 1
ATOM 676 C CA . GLU A 1 82 ? 16.478 -12.925 -13.351 1.00 74.88 82 GLU A CA 1
ATOM 677 C C . GLU A 1 82 ? 15.013 -12.676 -12.956 1.00 74.88 82 GLU A C 1
ATOM 679 O O . GLU A 1 82 ? 14.450 -13.397 -12.135 1.00 74.88 82 GLU A O 1
ATOM 684 N N . GLU A 1 83 ? 14.371 -11.672 -13.552 1.00 71.88 83 GLU A N 1
ATOM 685 C CA . GLU A 1 83 ? 12.978 -11.316 -13.268 1.00 71.88 83 GLU A CA 1
ATOM 686 C C . GLU A 1 83 ? 11.991 -12.291 -13.918 1.00 71.88 83 GLU A C 1
ATOM 688 O O . GLU A 1 83 ? 10.959 -12.615 -13.329 1.00 71.88 83 GLU A O 1
ATOM 693 N N . GLY A 1 84 ? 12.334 -12.824 -15.095 1.00 69.38 84 GLY A N 1
ATOM 694 C CA . GLY A 1 84 ? 11.508 -13.785 -15.831 1.00 69.38 84 GLY A CA 1
ATOM 695 C C . GLY A 1 84 ? 11.251 -15.113 -15.105 1.00 69.38 84 GLY A C 1
ATOM 696 O O . GLY A 1 84 ? 10.371 -15.863 -15.520 1.00 69.38 84 GLY A O 1
ATOM 697 N N . GLN A 1 85 ? 11.969 -15.406 -14.014 1.00 67.00 85 GLN A N 1
ATOM 698 C CA . GLN A 1 85 ? 11.805 -16.638 -13.229 1.00 67.00 85 GLN A CA 1
ATOM 699 C C . GLN A 1 85 ? 10.734 -16.555 -12.128 1.00 67.00 85 GLN A C 1
ATOM 701 O O . GLN A 1 85 ? 10.466 -17.554 -11.462 1.00 67.00 85 GLN A O 1
ATOM 706 N N . GLY A 1 86 ? 10.094 -15.401 -11.923 1.00 65.12 86 GLY A N 1
ATOM 707 C CA . GLY A 1 86 ? 9.063 -15.287 -10.884 1.00 65.12 86 GLY A CA 1
ATOM 708 C C . GLY A 1 86 ? 8.355 -13.941 -10.759 1.00 65.12 86 GLY A C 1
ATOM 709 O O . GLY A 1 86 ? 7.413 -13.831 -9.975 1.00 65.12 86 GLY A O 1
ATOM 710 N N . ALA A 1 87 ? 8.761 -12.924 -11.519 1.00 68.12 87 ALA A N 1
ATOM 711 C CA . ALA A 1 87 ? 8.121 -11.618 -11.546 1.00 68.12 87 ALA A CA 1
ATOM 712 C C . ALA A 1 87 ? 7.517 -11.343 -12.928 1.00 68.12 87 ALA A C 1
ATOM 714 O O . ALA A 1 87 ? 8.078 -11.690 -13.964 1.00 68.12 87 ALA A O 1
ATOM 715 N N . ASN A 1 88 ? 6.355 -10.693 -12.948 1.00 75.88 88 ASN A N 1
ATOM 716 C CA . ASN A 1 88 ? 5.777 -10.162 -14.176 1.00 75.88 88 ASN A CA 1
ATOM 717 C C . ASN A 1 88 ? 6.054 -8.656 -14.277 1.00 75.88 88 ASN A C 1
ATOM 719 O O . ASN A 1 88 ? 6.363 -7.984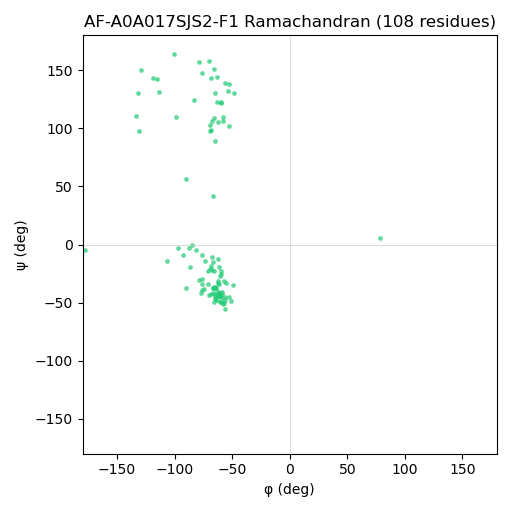 -13.288 1.00 75.88 88 ASN A O 1
ATOM 723 N N . MET A 1 89 ? 5.877 -8.105 -15.477 1.00 78.62 89 MET A N 1
ATOM 724 C CA . MET A 1 89 ? 6.071 -6.673 -15.719 1.00 78.62 89 MET A CA 1
ATOM 725 C C . MET A 1 89 ? 5.182 -5.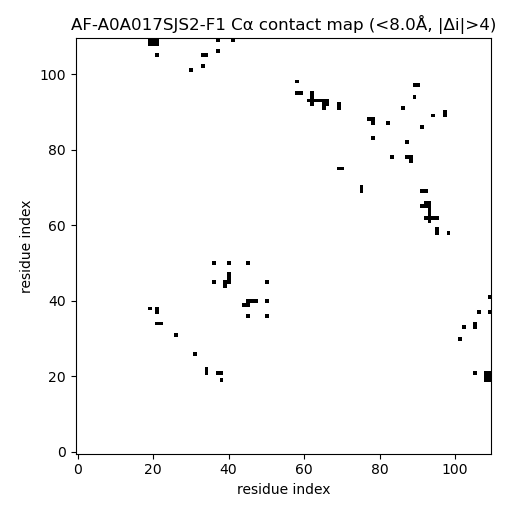801 -14.812 1.00 78.62 89 MET A C 1
ATOM 727 O O . MET A 1 89 ? 5.589 -4.725 -14.384 1.00 78.62 89 MET A O 1
ATOM 731 N N . TYR A 1 90 ? 3.995 -6.299 -14.449 1.00 76.00 90 TYR A N 1
ATOM 732 C CA . TYR A 1 90 ? 3.048 -5.623 -13.557 1.00 76.00 90 TYR A CA 1
ATOM 733 C C . TYR A 1 90 ? 3.586 -5.382 -12.138 1.00 76.00 90 TYR A C 1
ATOM 735 O O . TYR A 1 90 ? 3.205 -4.394 -11.516 1.00 76.00 90 TYR A O 1
ATOM 743 N N . ILE A 1 91 ? 4.454 -6.254 -11.619 1.00 77.06 91 ILE A N 1
ATOM 744 C CA . ILE A 1 91 ? 5.058 -6.111 -10.282 1.00 77.06 91 ILE A CA 1
ATOM 745 C C . ILE A 1 91 ? 6.216 -5.101 -10.305 1.00 77.06 91 ILE A C 1
ATOM 747 O O . ILE A 1 91 ? 6.480 -4.416 -9.312 1.00 77.06 91 ILE A O 1
ATOM 751 N N . ILE A 1 92 ? 6.897 -4.999 -11.446 1.00 79.75 92 ILE A N 1
ATOM 752 C CA . ILE A 1 92 ? 8.132 -4.230 -11.618 1.00 79.75 92 ILE A CA 1
ATOM 753 C C . ILE A 1 92 ? 7.847 -2.788 -12.036 1.00 79.75 92 ILE A C 1
ATOM 755 O O . ILE A 1 92 ? 8.530 -1.866 -11.587 1.00 79.75 92 ILE A O 1
ATOM 759 N N . MET A 1 93 ? 6.836 -2.580 -12.880 1.00 84.44 93 MET A N 1
ATOM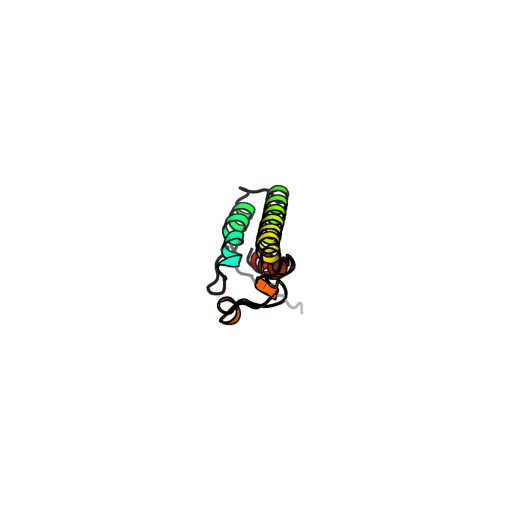 760 C CA . MET A 1 93 ? 6.456 -1.251 -13.337 1.00 84.44 93 MET A CA 1
ATOM 761 C C . MET A 1 93 ? 5.911 -0.385 -12.193 1.00 84.44 93 MET A C 1
ATOM 763 O O . MET A 1 93 ? 5.300 -0.900 -11.251 1.00 84.44 93 MET A O 1
ATOM 767 N N . PRO A 1 94 ? 6.084 0.947 -12.280 1.00 85.69 94 PRO A N 1
ATOM 768 C CA . PRO A 1 94 ? 5.468 1.895 -11.360 1.00 85.69 94 PRO A CA 1
ATOM 769 C C . PRO A 1 94 ? 3.944 1.853 -11.521 1.00 85.69 94 PRO A C 1
ATOM 771 O O . PRO A 1 94 ? 3.363 2.563 -12.339 1.00 85.69 94 PRO A O 1
ATOM 774 N N . HIS A 1 95 ? 3.291 0.972 -10.763 1.00 85.25 95 HIS A N 1
ATOM 775 C CA . HIS A 1 95 ? 1.855 0.764 -10.846 1.00 85.25 95 HIS A CA 1
ATOM 776 C C . HIS A 1 95 ? 1.205 0.786 -9.457 1.00 85.25 95 HIS A C 1
ATOM 778 O O . HIS A 1 95 ? 1.163 -0.242 -8.785 1.00 85.25 95 HIS A O 1
ATOM 784 N N . PRO A 1 96 ? 0.630 1.922 -9.022 1.00 80.88 96 PRO A N 1
ATOM 785 C CA . PRO A 1 96 ? 0.064 2.042 -7.677 1.00 80.88 96 PRO A CA 1
ATOM 786 C C . PRO A 1 96 ? -1.162 1.143 -7.452 1.00 80.88 96 PRO A C 1
ATOM 788 O O . PRO A 1 96 ? -1.461 0.766 -6.321 1.00 80.88 96 PRO A O 1
ATOM 791 N N . ARG A 1 97 ? -1.858 0.733 -8.524 1.00 82.19 97 ARG A N 1
ATOM 792 C CA . ARG A 1 97 ? -3.066 -0.105 -8.447 1.00 82.19 97 ARG A CA 1
ATOM 793 C C . ARG A 1 97 ? -2.815 -1.467 -7.803 1.00 82.19 97 ARG A C 1
ATOM 795 O O . ARG A 1 97 ? -3.740 -2.026 -7.221 1.00 82.19 97 ARG A O 1
ATOM 802 N N . ILE A 1 98 ? -1.588 -1.988 -7.879 1.00 80.06 98 ILE A N 1
ATOM 803 C CA . ILE A 1 98 ? -1.236 -3.284 -7.281 1.00 80.06 98 ILE A CA 1
ATOM 804 C C . ILE A 1 98 ? -1.465 -3.296 -5.765 1.00 80.06 98 ILE A C 1
ATOM 806 O O . ILE A 1 98 ? -1.715 -4.351 -5.195 1.00 80.06 98 ILE A O 1
ATOM 810 N N . HIS A 1 99 ? -1.420 -2.122 -5.131 1.00 79.62 99 HIS A N 1
ATOM 811 C CA . HIS A 1 99 ? -1.576 -1.965 -3.690 1.00 79.62 99 HIS A CA 1
ATOM 812 C C . HIS A 1 99 ? -3.039 -1.830 -3.260 1.00 79.62 99 HIS A C 1
ATOM 814 O O . HIS A 1 99 ? -3.353 -2.090 -2.104 1.00 79.62 99 HIS A O 1
ATOM 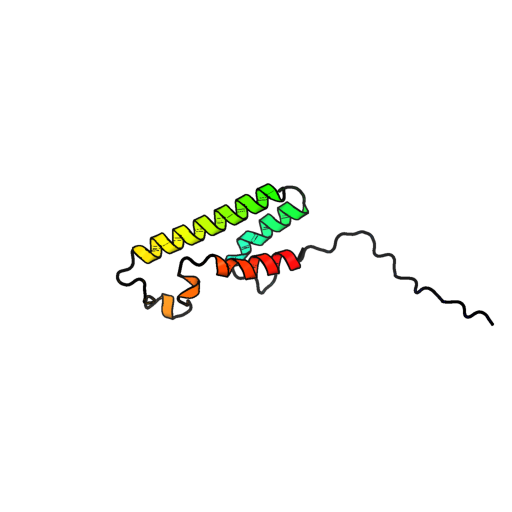820 N N . ILE A 1 100 ? -3.953 -1.483 -4.176 1.00 80.12 100 ILE A N 1
ATOM 821 C CA . ILE A 1 100 ? -5.378 -1.287 -3.859 1.00 80.12 100 ILE A CA 1
ATOM 822 C C . ILE A 1 100 ? -5.994 -2.578 -3.311 1.00 80.12 100 ILE A C 1
ATOM 824 O O . ILE A 1 100 ? -6.622 -2.553 -2.259 1.00 80.12 100 ILE A O 1
ATOM 828 N N . GLY A 1 101 ? -5.791 -3.708 -3.993 1.00 78.44 101 GLY A N 1
ATOM 829 C CA . GLY A 1 101 ? -6.322 -5.005 -3.557 1.00 78.44 101 GLY A CA 1
ATOM 830 C C . GLY A 1 101 ? -5.874 -5.383 -2.138 1.00 78.44 101 GLY A C 1
ATOM 831 O O . GLY A 1 101 ? -6.735 -5.584 -1.281 1.00 78.44 101 GLY A O 1
ATOM 832 N N . PRO A 1 102 ? -4.555 -5.412 -1.862 1.00 77.75 102 PRO A N 1
ATOM 833 C CA . PRO A 1 102 ? -4.021 -5.605 -0.519 1.00 77.75 102 PRO A CA 1
ATOM 834 C C . PRO A 1 102 ? -4.627 -4.660 0.518 1.00 77.75 102 PRO A C 1
ATOM 836 O O . PRO A 1 102 ? -5.122 -5.129 1.538 1.00 77.75 102 PRO A O 1
ATOM 839 N N . ILE A 1 103 ? -4.681 -3.356 0.228 1.00 79.31 103 ILE A N 1
ATOM 840 C CA . ILE A 1 103 ? -5.228 -2.349 1.145 1.00 79.31 103 ILE A CA 1
ATOM 841 C C . ILE A 1 103 ? -6.685 -2.652 1.509 1.00 79.31 103 ILE A C 1
ATOM 843 O O . ILE A 1 103 ? -7.018 -2.735 2.691 1.00 79.31 103 ILE A O 1
ATOM 847 N N . PHE A 1 104 ? -7.540 -2.883 0.511 1.00 77.56 104 PHE A N 1
ATOM 848 C CA . PHE A 1 104 ? -8.942 -3.235 0.742 1.00 77.56 104 PHE A CA 1
ATOM 849 C C . PHE A 1 104 ? -9.089 -4.547 1.517 1.00 77.56 104 PHE A C 1
ATOM 851 O O . PHE A 1 104 ? -9.895 -4.625 2.443 1.00 77.56 104 PHE A O 1
ATOM 858 N N . SER A 1 105 ? -8.298 -5.566 1.174 1.00 75.38 105 SER A N 1
ATOM 859 C CA . SER A 1 105 ? -8.364 -6.868 1.842 1.00 75.38 105 SER A CA 1
ATOM 860 C C . SER A 1 105 ? -7.967 -6.790 3.315 1.00 75.38 105 SER A C 1
ATOM 862 O O . SER A 1 105 ? -8.604 -7.416 4.156 1.00 75.38 105 SER A O 1
ATOM 864 N N . SER A 1 106 ? -6.966 -5.978 3.654 1.00 75.31 106 SER A N 1
ATOM 865 C CA . SER A 1 106 ? -6.530 -5.825 5.037 1.00 75.31 106 SER A CA 1
ATOM 866 C C . SER A 1 106 ? -7.490 -4.958 5.852 1.00 75.31 106 SER A C 1
ATOM 868 O O . SER A 1 106 ? -7.647 -5.212 7.042 1.00 75.31 106 SER A O 1
ATOM 870 N N . PHE A 1 107 ? -8.183 -3.993 5.233 1.00 74.19 107 PHE A N 1
ATOM 871 C CA . PHE A 1 107 ? -9.282 -3.283 5.897 1.00 74.19 107 PHE A CA 1
ATOM 872 C C . PHE A 1 107 ? -10.468 -4.195 6.210 1.00 74.19 107 PHE A C 1
ATOM 874 O O . PHE A 1 107 ? -11.063 -4.049 7.266 1.00 74.19 107 PHE A O 1
ATOM 881 N N . ALA A 1 108 ? -10.785 -5.163 5.347 1.00 74.62 108 ALA A N 1
ATOM 882 C CA . ALA A 1 108 ? -11.854 -6.131 5.609 1.00 74.62 108 ALA A CA 1
ATOM 883 C C . ALA A 1 108 ? -11.551 -7.099 6.773 1.00 74.62 108 ALA A C 1
ATOM 885 O O . ALA A 1 108 ? -12.428 -7.852 7.187 1.00 74.62 108 ALA A O 1
ATOM 886 N N . ARG A 1 109 ? -10.307 -7.114 7.273 1.00 71.31 109 ARG A N 1
ATOM 887 C CA . ARG A 1 109 ? -9.859 -7.924 8.420 1.00 71.31 109 ARG A CA 1
ATOM 888 C C . ARG A 1 109 ? -9.844 -7.149 9.746 1.00 71.31 109 ARG A C 1
ATOM 890 O O . ARG A 1 109 ? -9.469 -7.733 10.768 1.00 71.31 109 ARG A O 1
ATOM 897 N N . LEU A 1 110 ? -10.167 -5.853 9.706 1.00 68.88 110 LEU A N 1
ATOM 898 C CA . LEU A 1 110 ? -10.443 -5.027 10.883 1.00 68.88 110 LEU A CA 1
ATOM 899 C C . LEU A 1 110 ? -11.840 -5.326 11.420 1.00 68.88 110 LEU A C 1
ATOM 901 O O . LEU A 1 110 ? -11.951 -5.397 12.661 1.00 68.88 110 LEU A O 1
#

Secondary structure (DSSP, 8-state):
--------------SPPPP-----TT--TTTTTHHHHHHHHHHTSS-HHHHHHHHHHHHHHHHHHHHHHHHTSS-TTS--TTGGGT--HHHHS--GGGGHHHHHHHHTT-

pLDDT: mean 75.79, std 12.61, range [38.22, 91.56]